Protein AF-A0A4Q3SFZ2-F1 (afdb_monomer_lite)

pLDDT: mean 95.21, std 7.92, range [52.28, 98.56]

Structure (mmCIF, N/CA/C/O backbone):
data_AF-A0A4Q3SFZ2-F1
#
_entry.id   AF-A0A4Q3SFZ2-F1
#
loop_
_atom_site.group_PDB
_atom_site.id
_atom_site.type_symbol
_atom_site.label_atom_id
_atom_site.label_alt_id
_atom_site.label_comp_id
_atom_site.label_asym_id
_atom_site.label_entity_id
_atom_site.label_seq_id
_atom_site.pdbx_PDB_ins_code
_atom_site.Cartn_x
_atom_site.Cartn_y
_atom_site.Cartn_z
_atom_site.occupancy
_atom_s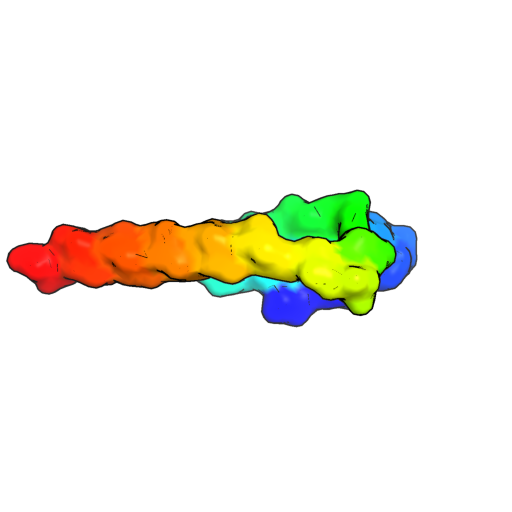ite.B_iso_or_equiv
_atom_site.auth_seq_id
_atom_site.auth_comp_id
_atom_site.auth_asym_id
_atom_site.auth_atom_id
_atom_site.pdbx_PDB_model_num
ATOM 1 N N . ARG A 1 1 ? 4.154 3.673 6.716 1.00 95.88 1 ARG A N 1
ATOM 2 C CA . ARG A 1 1 ? 4.442 2.581 5.758 1.00 95.88 1 ARG A CA 1
ATOM 3 C C . ARG A 1 1 ? 5.944 2.364 5.676 1.00 95.88 1 ARG A C 1
ATOM 5 O O . ARG A 1 1 ? 6.672 3.337 5.825 1.00 95.88 1 ARG A O 1
ATOM 12 N N . THR A 1 2 ? 6.392 1.141 5.420 1.00 98.19 2 THR A N 1
ATOM 13 C CA . THR A 1 2 ? 7.787 0.812 5.098 1.00 98.19 2 THR A CA 1
ATOM 14 C C . THR A 1 2 ? 7.832 0.275 3.674 1.00 98.19 2 THR A C 1
ATOM 16 O O . THR A 1 2 ? 7.169 -0.720 3.397 1.00 98.19 2 THR A O 1
ATOM 19 N N . TYR A 1 3 ? 8.597 0.922 2.794 1.00 98.00 3 TYR A N 1
ATOM 20 C CA . TYR A 1 3 ? 8.840 0.474 1.421 1.00 98.00 3 TYR A CA 1
ATOM 21 C C . TYR A 1 3 ? 10.154 -0.311 1.397 1.00 98.00 3 TYR A C 1
ATOM 23 O O . TYR A 1 3 ? 11.208 0.233 1.724 1.00 98.00 3 TYR A O 1
ATOM 31 N N . ASN A 1 4 ? 10.095 -1.598 1.069 1.00 98.19 4 ASN A N 1
ATOM 32 C CA . ASN A 1 4 ? 11.247 -2.492 1.031 1.00 98.19 4 ASN A CA 1
ATOM 33 C C . ASN A 1 4 ? 11.519 -2.902 -0.418 1.00 98.19 4 ASN A C 1
ATOM 35 O O . ASN A 1 4 ? 10.915 -3.846 -0.921 1.00 98.19 4 ASN A O 1
ATOM 39 N N . PHE A 1 5 ? 12.437 -2.180 -1.065 1.00 97.88 5 PHE A N 1
ATOM 40 C CA . PHE A 1 5 ? 12.828 -2.405 -2.458 1.00 97.88 5 PHE A CA 1
ATOM 41 C C . PHE A 1 5 ? 13.460 -3.783 -2.697 1.00 97.88 5 PHE A C 1
ATOM 43 O O . PHE A 1 5 ? 12.990 -4.474 -3.597 1.00 97.88 5 PHE A O 1
ATOM 50 N N . PRO A 1 6 ? 14.431 -4.258 -1.886 1.00 98.06 6 PRO A N 1
ATOM 51 C CA . PRO A 1 6 ? 15.006 -5.591 -2.083 1.00 98.06 6 PRO A CA 1
ATOM 52 C C . PRO A 1 6 ? 13.988 -6.739 -2.043 1.00 98.06 6 PRO A C 1
ATOM 54 O O . PRO A 1 6 ? 14.203 -7.765 -2.678 1.00 98.06 6 PRO A O 1
ATOM 57 N N . GLN A 1 7 ? 12.902 -6.589 -1.278 1.00 97.31 7 GLN A N 1
ATOM 58 C CA . GLN A 1 7 ? 11.861 -7.614 -1.115 1.00 97.31 7 GLN A CA 1
ATOM 59 C C . GLN A 1 7 ? 10.554 -7.261 -1.842 1.00 97.31 7 GLN A C 1
ATOM 61 O O . GLN A 1 7 ? 9.553 -7.943 -1.634 1.00 97.31 7 GLN A O 1
ATOM 66 N N . GLY A 1 8 ? 10.549 -6.194 -2.651 1.00 98.06 8 GLY A N 1
ATOM 67 C CA . GLY A 1 8 ? 9.412 -5.785 -3.478 1.00 98.06 8 GLY A CA 1
ATOM 68 C C . GLY A 1 8 ? 8.110 -5.536 -2.713 1.00 98.06 8 GLY A C 1
ATOM 69 O O . GLY A 1 8 ? 7.037 -5.748 -3.273 1.00 98.06 8 GLY A O 1
ATOM 70 N N . ARG A 1 9 ? 8.166 -5.112 -1.440 1.00 98.44 9 ARG A N 1
ATOM 71 C CA . ARG A 1 9 ? 6.961 -4.982 -0.601 1.00 98.44 9 ARG A CA 1
ATOM 72 C C . ARG A 1 9 ? 6.772 -3.621 0.050 1.00 98.44 9 ARG A C 1
ATOM 74 O O . ARG A 1 9 ? 7.731 -2.894 0.307 1.00 98.44 9 ARG A O 1
ATOM 81 N N . VAL A 1 10 ? 5.528 -3.337 0.418 1.00 98.56 10 VAL A N 1
ATOM 82 C CA . VAL A 1 10 ? 5.126 -2.190 1.233 1.00 98.56 10 VAL A CA 1
ATOM 83 C C . VAL A 1 10 ? 4.313 -2.678 2.421 1.00 98.56 10 VAL A C 1
ATOM 85 O O . VAL A 1 10 ? 3.316 -3.366 2.245 1.00 98.56 10 VAL A O 1
ATOM 88 N N . THR A 1 11 ? 4.707 -2.291 3.631 1.00 98.56 11 THR A N 1
ATOM 89 C CA . THR A 1 11 ? 3.950 -2.588 4.858 1.00 98.56 11 THR A CA 1
ATOM 90 C C . THR A 1 11 ? 3.347 -1.306 5.434 1.00 98.56 11 THR A C 1
ATOM 92 O O . THR A 1 11 ? 4.086 -0.369 5.743 1.00 98.56 11 THR A O 1
ATOM 95 N N . ASP A 1 12 ? 2.026 -1.235 5.605 1.00 98.19 12 ASP A N 1
ATOM 96 C CA . ASP A 1 12 ? 1.329 -0.198 6.373 1.00 98.19 12 ASP A CA 1
ATOM 97 C C . ASP A 1 12 ? 1.070 -0.651 7.812 1.00 98.19 12 ASP A C 1
ATOM 99 O O . ASP A 1 12 ? 0.153 -1.413 8.099 1.00 98.19 12 ASP A O 1
ATOM 103 N N . HIS A 1 13 ? 1.881 -0.134 8.735 1.00 98.06 13 HIS A N 1
ATOM 104 C CA . HIS A 1 13 ? 1.823 -0.486 10.155 1.00 98.06 13 HIS A CA 1
ATOM 105 C C . HIS A 1 13 ? 0.571 0.010 10.880 1.00 98.06 13 HIS A C 1
ATOM 107 O O . HIS A 1 13 ? 0.271 -0.517 11.942 1.00 98.06 13 HIS A O 1
ATOM 113 N N . ARG A 1 14 ? -0.173 0.984 10.333 1.00 96.62 14 ARG A N 1
ATOM 114 C CA . ARG A 1 14 ? -1.413 1.468 10.974 1.00 96.62 14 ARG A CA 1
ATOM 115 C C . ARG A 1 14 ? -2.474 0.375 11.059 1.00 96.62 14 ARG A C 1
ATOM 117 O O . ARG A 1 14 ? -3.240 0.346 12.007 1.00 96.62 14 ARG A O 1
ATOM 124 N N . ILE A 1 15 ? -2.485 -0.509 10.065 1.00 97.25 15 ILE A N 1
ATOM 125 C CA . ILE A 1 15 ? -3.469 -1.586 9.899 1.00 97.25 15 ILE A CA 1
ATOM 126 C C . ILE A 1 15 ? -2.807 -2.968 9.776 1.00 97.25 15 ILE A C 1
ATOM 128 O O . ILE A 1 15 ? -3.470 -3.942 9.446 1.00 97.25 15 ILE A O 1
ATOM 132 N N . GLY A 1 16 ? -1.489 -3.067 9.991 1.00 97.19 16 GLY A N 1
ATOM 133 C CA . GLY A 1 16 ? -0.731 -4.319 9.854 1.00 97.19 16 GLY A CA 1
ATOM 134 C C . GLY A 1 16 ? -0.710 -4.913 8.436 1.00 97.19 16 GLY A C 1
ATOM 135 O O . GLY A 1 16 ? -0.383 -6.085 8.264 1.00 97.19 16 GLY A O 1
ATOM 136 N N . MET A 1 17 ? -1.050 -4.128 7.414 1.00 97.69 17 MET A N 1
ATOM 137 C CA . MET A 1 17 ? -1.208 -4.596 6.037 1.00 97.69 17 MET A CA 1
ATOM 138 C C . MET A 1 17 ? 0.138 -4.660 5.320 1.00 97.69 17 MET A C 1
ATOM 140 O O . MET A 1 17 ? 0.937 -3.732 5.423 1.00 97.69 17 MET A O 1
ATOM 144 N N . THR A 1 18 ? 0.388 -5.719 4.551 1.00 98.25 18 THR A N 1
ATOM 145 C CA . THR A 1 18 ? 1.577 -5.832 3.695 1.00 98.25 18 THR A CA 1
ATOM 146 C C . THR A 1 18 ? 1.187 -6.233 2.281 1.00 98.25 18 THR A C 1
ATOM 148 O O . THR A 1 18 ? 0.547 -7.263 2.102 1.00 98.25 18 THR A O 1
ATOM 151 N N . LEU A 1 19 ? 1.634 -5.458 1.293 1.00 97.88 19 LEU A N 1
ATOM 152 C CA . LEU A 1 19 ? 1.515 -5.772 -0.129 1.00 97.88 19 LEU A CA 1
ATOM 153 C C . LEU A 1 19 ? 2.880 -6.114 -0.717 1.00 97.88 19 LEU A C 1
ATOM 155 O O . LEU A 1 19 ? 3.859 -5.424 -0.441 1.00 97.88 19 LEU A O 1
ATOM 159 N N . TYR A 1 20 ? 2.943 -7.159 -1.540 1.00 97.69 20 TYR A N 1
ATOM 160 C CA . TYR A 1 20 ? 4.166 -7.658 -2.186 1.00 97.69 20 TYR A CA 1
ATOM 161 C C . TYR A 1 20 ? 4.266 -7.220 -3.661 1.00 97.69 20 TYR A C 1
ATOM 163 O O . TYR A 1 20 ? 4.742 -7.974 -4.505 1.00 97.69 20 TYR A O 1
ATOM 171 N N . ASN A 1 21 ? 3.785 -6.015 -3.980 1.00 95.19 21 ASN A N 1
ATOM 172 C CA . ASN A 1 21 ? 3.777 -5.435 -5.329 1.00 95.19 21 ASN A CA 1
ATOM 173 C C . ASN A 1 21 ? 4.284 -3.978 -5.326 1.00 95.19 21 ASN A C 1
ATOM 175 O O . ASN A 1 21 ? 3.629 -3.075 -5.842 1.00 95.19 21 ASN A O 1
ATOM 179 N N . LEU A 1 22 ? 5.457 -3.727 -4.731 1.00 97.75 22 LEU A N 1
ATOM 180 C CA . LEU A 1 22 ? 6.002 -2.370 -4.572 1.00 97.75 22 LEU A CA 1
ATOM 181 C C . LEU A 1 22 ? 5.922 -1.515 -5.848 1.00 97.75 22 LEU A C 1
ATOM 183 O O . LEU A 1 22 ? 5.523 -0.357 -5.765 1.00 97.75 22 LEU A O 1
ATOM 187 N N . ASP A 1 23 ? 6.263 -2.077 -7.007 1.00 98.00 23 ASP A N 1
ATOM 188 C CA . ASP A 1 23 ? 6.250 -1.342 -8.274 1.00 98.00 23 ASP A CA 1
ATOM 189 C C . ASP A 1 23 ? 4.849 -0.842 -8.646 1.00 98.00 23 ASP A C 1
ATOM 191 O O . ASP A 1 23 ? 4.698 0.291 -9.095 1.00 98.00 23 ASP A O 1
ATOM 195 N N . GLU A 1 24 ? 3.804 -1.636 -8.424 1.00 98.06 24 GLU A N 1
ATOM 196 C CA . GLU A 1 24 ? 2.421 -1.222 -8.681 1.00 98.06 24 GLU A CA 1
ATOM 197 C C 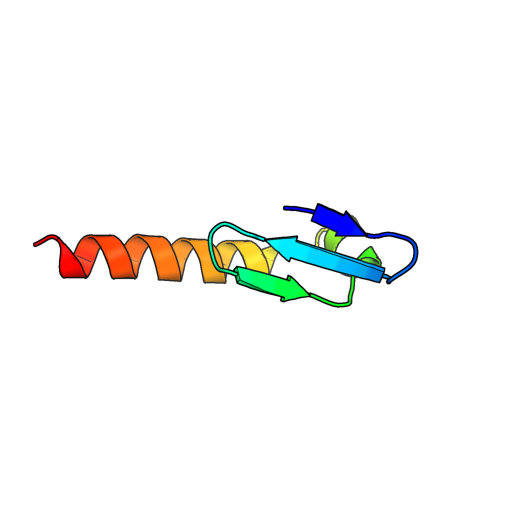. GLU A 1 24 ? 2.009 -0.076 -7.752 1.00 98.06 24 GLU A C 1
ATOM 199 O O . GLU A 1 24 ? 1.459 0.932 -8.203 1.00 98.06 24 GLU A O 1
ATOM 204 N N . VAL A 1 25 ? 2.361 -0.184 -6.468 1.00 97.69 25 VAL A N 1
ATOM 205 C CA . VAL A 1 25 ? 2.098 0.862 -5.470 1.00 97.69 25 VAL A CA 1
ATOM 206 C C . VAL A 1 25 ? 2.791 2.170 -5.861 1.00 97.69 25 VAL A C 1
ATOM 208 O O . VAL A 1 25 ? 2.180 3.238 -5.785 1.00 97.69 25 VAL A O 1
ATOM 211 N N . LEU A 1 26 ? 4.050 2.105 -6.307 1.00 97.62 26 LEU A N 1
ATOM 212 C CA . LEU A 1 26 ? 4.807 3.277 -6.759 1.00 97.62 26 LEU A CA 1
ATOM 213 C C . LEU A 1 26 ? 4.247 3.882 -8.053 1.00 97.62 26 LEU A C 1
ATOM 215 O O . LEU A 1 26 ? 4.322 5.095 -8.231 1.00 97.62 26 LEU A O 1
ATOM 219 N N . ASN A 1 27 ? 3.635 3.067 -8.915 1.00 98.38 27 ASN A N 1
ATOM 220 C CA . ASN A 1 27 ? 2.946 3.516 -10.127 1.00 98.38 27 ASN A CA 1
ATOM 221 C C . ASN A 1 27 ? 1.522 4.049 -9.867 1.00 98.38 27 ASN A C 1
ATOM 223 O O . ASN A 1 27 ? 0.792 4.344 -10.812 1.00 98.38 27 ASN A O 1
ATOM 227 N N . GLY A 1 28 ? 1.122 4.205 -8.601 1.00 97.62 28 GLY A N 1
ATOM 228 C CA . GLY A 1 28 ? -0.163 4.795 -8.220 1.00 97.62 28 GLY A CA 1
ATOM 229 C C . GLY A 1 28 ? -1.259 3.786 -7.883 1.00 97.62 28 GLY A C 1
ATOM 230 O O . GLY A 1 28 ? -2.370 4.205 -7.559 1.00 97.62 28 GLY A O 1
ATOM 231 N N . GLY A 1 29 ? -0.963 2.482 -7.879 1.00 97.56 29 GLY A N 1
ATOM 232 C CA . GLY A 1 29 ? -1.845 1.423 -7.374 1.00 97.56 29 GLY A CA 1
ATOM 233 C C . GLY A 1 29 ? -1.984 1.459 -5.849 1.00 97.56 29 GLY A C 1
ATOM 234 O O . GLY A 1 29 ? -1.576 0.539 -5.149 1.00 97.56 29 GLY A O 1
ATOM 235 N N . VAL A 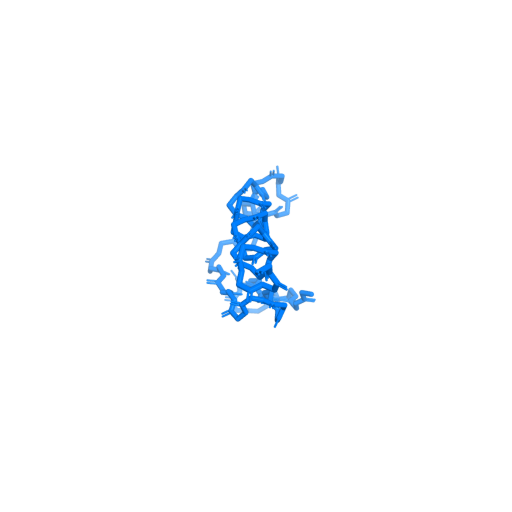1 30 ? -2.509 2.562 -5.310 1.00 97.38 30 VAL A N 1
ATOM 236 C CA . VAL A 1 30 ? -2.613 2.818 -3.861 1.00 97.38 30 VAL A CA 1
ATOM 237 C C . VAL A 1 30 ? -4.028 2.642 -3.311 1.00 97.38 30 VAL A C 1
ATOM 239 O O . VAL A 1 30 ? -4.221 2.781 -2.103 1.00 97.38 30 VAL A O 1
ATOM 242 N N . GLN A 1 31 ? -5.009 2.349 -4.171 1.00 98.00 31 GLN A N 1
ATOM 243 C CA . GLN A 1 31 ? -6.424 2.289 -3.797 1.00 98.00 31 GLN A CA 1
ATOM 244 C C . GLN A 1 31 ? -6.681 1.272 -2.680 1.00 98.00 31 GLN A C 1
ATOM 246 O O . GLN A 1 31 ? -7.351 1.593 -1.704 1.00 98.00 31 GLN A O 1
ATOM 251 N N 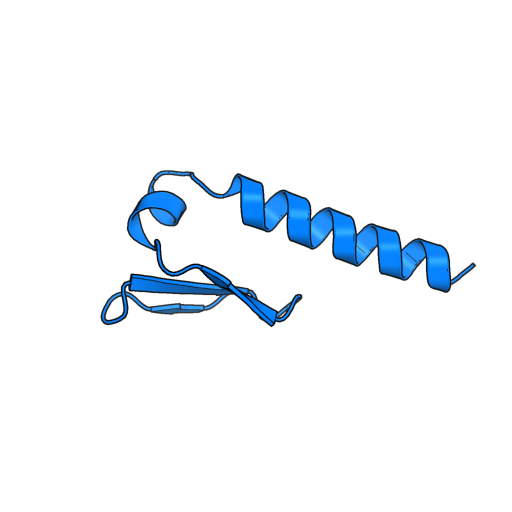. GLU A 1 32 ? -6.045 0.103 -2.750 1.00 97.19 32 GLU A N 1
ATOM 252 C CA . GLU A 1 32 ? -6.193 -0.952 -1.743 1.00 97.19 32 GLU A CA 1
ATOM 253 C C . GLU A 1 32 ? -5.797 -0.480 -0.333 1.00 97.19 32 GLU A C 1
ATOM 255 O O . GLU A 1 32 ? -6.484 -0.752 0.651 1.00 97.19 32 GLU A O 1
ATOM 260 N N . PHE A 1 33 ? -4.724 0.313 -0.224 1.00 97.75 33 PHE A N 1
ATOM 261 C CA . PHE A 1 33 ? -4.338 0.903 1.055 1.00 97.75 33 PHE A CA 1
ATOM 262 C C . PHE A 1 33 ? -5.342 1.944 1.553 1.00 97.75 33 PHE A C 1
ATOM 264 O O . PHE A 1 33 ? -5.506 2.089 2.764 1.00 97.75 33 PHE A O 1
ATOM 271 N N . ILE A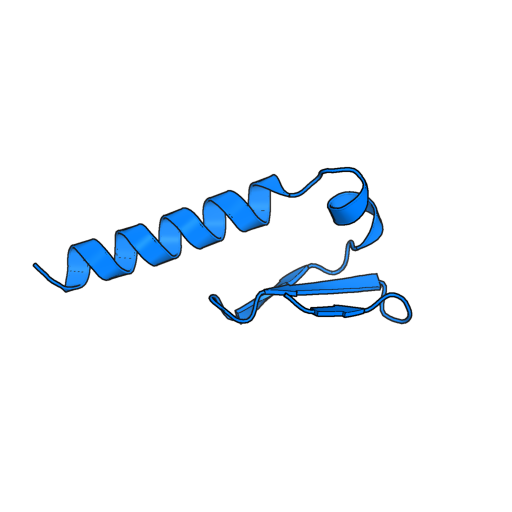 1 34 ? -5.936 2.726 0.649 1.00 97.94 34 ILE A N 1
ATOM 272 C CA . ILE A 1 34 ? -6.916 3.758 1.006 1.00 97.94 34 ILE A CA 1
ATOM 273 C C . ILE A 1 34 ? -8.167 3.087 1.568 1.00 97.94 34 ILE A C 1
ATOM 275 O O . ILE A 1 34 ? -8.592 3.441 2.668 1.00 97.94 34 ILE A O 1
ATOM 279 N N . ASP A 1 35 ? -8.687 2.083 0.867 1.00 98.12 35 ASP A N 1
ATOM 280 C CA . AS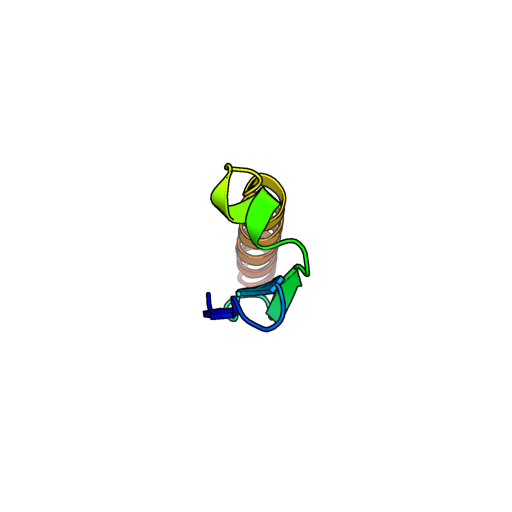P A 1 35 ? -9.899 1.364 1.259 1.00 98.12 35 ASP A CA 1
ATOM 281 C C . ASP A 1 35 ? -9.714 0.668 2.613 1.00 98.12 35 ASP A C 1
ATOM 283 O O . ASP A 1 35 ? -10.545 0.810 3.513 1.00 98.12 35 ASP A O 1
ATOM 287 N N . ALA A 1 36 ? -8.578 -0.010 2.808 1.00 97.81 36 ALA A N 1
ATOM 288 C CA . ALA A 1 36 ? -8.278 -0.691 4.064 1.00 97.81 36 ALA A CA 1
ATOM 289 C C . ALA A 1 36 ? -8.158 0.281 5.255 1.00 97.81 36 ALA A C 1
ATOM 291 O O . ALA A 1 36 ? -8.619 -0.022 6.357 1.00 97.81 36 ALA A O 1
ATOM 292 N N . LEU A 1 37 ? -7.580 1.470 5.046 1.00 97.81 37 LEU A N 1
ATOM 293 C CA . LEU A 1 37 ? -7.491 2.501 6.086 1.00 97.81 37 LEU A CA 1
ATOM 294 C C . LEU A 1 37 ? -8.852 3.105 6.423 1.00 97.81 37 LEU A C 1
ATOM 296 O O . LEU A 1 37 ? -9.159 3.268 7.602 1.00 97.81 37 LEU A O 1
ATOM 300 N N . GLN A 1 38 ? -9.664 3.417 5.411 1.00 97.75 38 GLN A N 1
ATOM 301 C CA . GLN A 1 38 ? -11.016 3.937 5.619 1.00 97.75 38 GLN A CA 1
ATOM 302 C C . GLN A 1 38 ? -11.879 2.929 6.379 1.00 97.75 38 GLN A C 1
ATOM 304 O O . GLN A 1 38 ? -12.591 3.299 7.312 1.00 97.75 38 GLN A O 1
ATOM 309 N N . PHE A 1 39 ? -11.791 1.647 6.018 1.00 96.62 39 PHE A N 1
ATOM 310 C CA . PHE A 1 39 ? -12.508 0.585 6.712 1.00 96.62 39 PHE A CA 1
ATOM 311 C C . PHE A 1 39 ? -12.091 0.474 8.182 1.00 96.62 39 PHE A C 1
ATOM 313 O O . PHE A 1 39 ? -12.956 0.397 9.058 1.00 96.62 39 PHE A O 1
ATOM 320 N N . ALA A 1 40 ? -10.785 0.503 8.463 1.00 96.06 40 ALA A N 1
ATOM 321 C CA . ALA A 1 40 ? -10.274 0.451 9.829 1.00 96.06 40 ALA A CA 1
ATOM 322 C C . ALA A 1 40 ? -10.748 1.657 10.658 1.00 96.06 40 ALA A C 1
ATOM 324 O O . ALA A 1 40 ? -11.275 1.480 11.754 1.00 96.06 40 ALA A O 1
ATOM 325 N N . GLU A 1 41 ? -10.652 2.871 10.108 1.00 96.06 41 GLU A N 1
ATOM 326 C CA . GLU A 1 41 ? -11.090 4.093 10.791 1.00 96.06 41 GLU A CA 1
ATOM 327 C C . GLU A 1 41 ? -12.601 4.092 11.079 1.00 96.06 41 GLU A C 1
ATOM 329 O O . GLU A 1 41 ? -13.029 4.429 12.185 1.00 96.06 41 GLU A O 1
ATOM 334 N N . ASN A 1 42 ? -13.422 3.698 10.103 1.00 95.44 42 ASN A N 1
ATOM 335 C CA . ASN A 1 42 ? -14.873 3.625 10.274 1.00 95.44 42 ASN A CA 1
ATOM 336 C C . ASN A 1 42 ? -15.268 2.558 11.301 1.00 95.44 42 ASN A C 1
ATOM 338 O O . ASN A 1 42 ? -16.165 2.790 12.111 1.00 95.44 42 ASN A O 1
ATOM 342 N N . SER A 1 43 ? -14.575 1.418 11.298 1.00 93.50 43 SER A N 1
ATOM 343 C CA . SER A 1 43 ? -14.792 0.351 12.278 1.00 93.50 43 SER A CA 1
ATOM 344 C C . SER A 1 43 ? -14.468 0.824 13.696 1.00 93.50 43 SER A C 1
ATOM 346 O O . SER A 1 43 ? -15.253 0.588 14.610 1.00 93.50 43 SER A O 1
ATOM 348 N N . GLU A 1 44 ? -13.369 1.562 13.887 1.00 91.69 44 GLU A N 1
ATOM 349 C CA . GLU A 1 44 ? -13.044 2.154 15.189 1.00 91.69 44 GLU A CA 1
ATOM 350 C C . GLU A 1 44 ? -14.103 3.157 15.667 1.00 91.69 44 GLU A C 1
ATOM 352 O O . GLU A 1 44 ? -14.424 3.175 16.856 1.00 91.69 44 GLU A O 1
ATOM 357 N N . LYS A 1 45 ? -14.653 3.985 14.768 1.00 91.94 45 LYS A N 1
ATOM 358 C CA . LYS A 1 45 ? -15.700 4.964 15.112 1.00 91.94 45 LYS A CA 1
ATOM 359 C C . LYS A 1 45 ? -16.985 4.281 15.578 1.00 91.94 45 LYS A C 1
ATOM 361 O O . LYS A 1 45 ? -17.491 4.638 16.631 1.00 91.94 45 LYS A O 1
ATOM 366 N N . LEU A 1 46 ? -17.438 3.247 14.866 1.00 88.19 46 LEU A N 1
ATOM 367 C CA . LEU A 1 46 ? -18.645 2.486 15.219 1.00 88.19 46 LEU A CA 1
ATOM 368 C C . LEU A 1 46 ? -18.557 1.790 16.584 1.00 88.19 46 LEU A C 1
ATOM 370 O O . LEU A 1 46 ? -19.581 1.536 17.202 1.00 88.19 46 LEU A O 1
ATOM 374 N N . THR A 1 47 ? -17.351 1.446 17.043 1.00 81.56 47 THR A N 1
ATOM 375 C CA . THR A 1 47 ? -17.147 0.808 18.358 1.00 81.56 47 THR A CA 1
ATOM 376 C C . THR A 1 47 ? -17.028 1.789 19.524 1.00 81.56 47 THR A C 1
ATOM 378 O O . THR A 1 47 ? -17.003 1.353 20.674 1.00 81.56 47 THR A O 1
ATOM 381 N N . LYS A 1 48 ? -16.871 3.089 19.243 1.00 68.62 48 LYS A N 1
ATOM 382 C CA . LYS A 1 48 ? -16.685 4.137 20.261 1.00 68.62 48 LYS A CA 1
ATOM 383 C C . LYS A 1 48 ? -17.991 4.841 20.651 1.00 68.62 48 LYS A C 1
ATOM 385 O O . LYS A 1 48 ? -17.965 5.588 21.627 1.00 68.62 48 LYS A O 1
ATOM 390 N N . ASP A 1 49 ? -19.073 4.584 19.920 1.00 52.28 49 ASP A N 1
ATOM 391 C CA . ASP A 1 49 ? -20.446 5.006 20.228 1.00 52.28 49 ASP A CA 1
ATOM 392 C C . ASP A 1 49 ? -21.180 3.937 21.060 1.00 52.28 49 ASP A C 1
ATOM 394 O O . ASP A 1 49 ? -21.973 4.326 21.951 1.00 52.28 49 ASP A O 1
#

Secondary structure (DSSP, 8-state):
-EEETTTTEEEETTTTEEES-HHHHHTT--HHHHHHHHHHHHHHHHTT-

Sequence (49 aa):
RTYNFPQGRVTDHRIGMTLYNLDEVLNGGVQEFIDALQFAENSEKLTKD

Foldseek 3Di:
DDQDPVQCKDADPVQRDMDNHNVCVVVVVCVVVVVSVVVVVVVVVVVVD

Radius of gyration: 12.53 Å; chains: 1; bounding box: 36×13×30 Å